Protein AF-A0A969CYP7-F1 (afdb_monomer_lite)

Structure (mmCIF, N/CA/C/O backbone):
data_AF-A0A969CYP7-F1
#
_entry.id   AF-A0A969CYP7-F1
#
loop_
_atom_site.group_PDB
_atom_site.id
_atom_site.type_symbol
_atom_site.label_atom_id
_atom_site.label_alt_id
_atom_site.label_comp_id
_atom_site.label_asym_id
_atom_site.label_entity_id
_atom_site.label_seq_id
_atom_site.pdbx_PDB_ins_code
_atom_site.Cartn_x
_atom_site.Cartn_y
_atom_site.Cartn_z
_atom_site.occupancy
_atom_site.B_iso_or_equiv
_atom_site.auth_seq_id
_atom_site.auth_comp_id
_atom_site.auth_asym_id
_atom_site.auth_atom_id
_atom_site.pdbx_PDB_model_num
ATOM 1 N N . MET A 1 1 ? -4.377 -3.533 13.364 1.00 88.12 1 MET A N 1
ATOM 2 C CA . MET A 1 1 ? -3.635 -4.394 12.419 1.00 88.12 1 MET A CA 1
ATOM 3 C C . MET A 1 1 ? -2.970 -3.523 11.369 1.00 88.12 1 MET A C 1
ATOM 5 O O . MET A 1 1 ? -3.566 -2.532 10.967 1.00 88.12 1 MET A O 1
ATOM 9 N N . ARG A 1 2 ? -1.750 -3.868 10.952 1.00 91.69 2 ARG A N 1
ATOM 10 C CA . ARG A 1 2 ? -1.057 -3.223 9.831 1.00 91.69 2 ARG A CA 1
ATOM 11 C C . ARG A 1 2 ? -1.259 -4.069 8.575 1.00 91.69 2 ARG A C 1
ATOM 13 O O . ARG A 1 2 ? -1.095 -5.284 8.641 1.00 91.69 2 ARG A O 1
ATOM 20 N N . LEU A 1 3 ? -1.636 -3.426 7.477 1.00 91.69 3 LEU A N 1
ATOM 21 C CA . LEU A 1 3 ? -1.744 -4.027 6.153 1.00 91.69 3 LEU A CA 1
ATOM 22 C C . LEU A 1 3 ? -0.632 -3.456 5.283 1.00 91.69 3 LEU A C 1
ATOM 24 O O . LEU A 1 3 ? -0.561 -2.240 5.112 1.00 91.69 3 LEU A O 1
ATOM 28 N N . ASP A 1 4 ? 0.220 -4.329 4.759 1.00 91.88 4 ASP A N 1
ATOM 29 C CA . ASP A 1 4 ? 1.307 -3.975 3.852 1.00 91.88 4 ASP A CA 1
ATOM 30 C C . ASP A 1 4 ? 0.921 -4.369 2.420 1.00 91.88 4 ASP A C 1
ATOM 32 O O . ASP A 1 4 ? 0.571 -5.515 2.142 1.00 91.88 4 ASP A O 1
ATOM 36 N N . TYR A 1 5 ? 0.980 -3.398 1.516 1.00 91.88 5 TYR A N 1
ATOM 37 C CA . TYR A 1 5 ? 0.640 -3.516 0.104 1.00 91.88 5 TYR A CA 1
ATOM 38 C C . TYR A 1 5 ? 1.875 -3.274 -0.760 1.00 91.88 5 TYR A C 1
ATOM 40 O O . TYR A 1 5 ? 2.747 -2.475 -0.417 1.00 91.88 5 TYR A O 1
ATOM 48 N N . LEU A 1 6 ? 1.913 -3.924 -1.920 1.00 91.50 6 LEU A N 1
ATOM 49 C CA . LEU A 1 6 ? 2.912 -3.688 -2.954 1.00 91.50 6 LEU A CA 1
ATOM 50 C C . LEU A 1 6 ? 2.194 -3.293 -4.245 1.00 91.50 6 LEU A C 1
ATOM 52 O O . LEU A 1 6 ? 1.455 -4.091 -4.817 1.00 91.50 6 LEU A O 1
ATOM 56 N N . PHE A 1 7 ? 2.411 -2.063 -4.698 1.00 91.81 7 PHE A N 1
ATOM 57 C CA . PHE A 1 7 ? 1.954 -1.597 -5.999 1.00 91.81 7 PHE A CA 1
ATOM 58 C C . PHE A 1 7 ? 3.028 -1.883 -7.039 1.00 91.81 7 PHE A C 1
ATOM 60 O O . PHE A 1 7 ? 4.180 -1.496 -6.862 1.00 91.81 7 PHE A O 1
ATOM 67 N N . SER A 1 8 ? 2.652 -2.538 -8.131 1.00 90.69 8 SER A N 1
ATOM 68 C CA . SER A 1 8 ? 3.518 -2.750 -9.288 1.00 90.69 8 SER A CA 1
ATOM 69 C C . SER A 1 8 ? 2.694 -2.589 -10.561 1.00 90.69 8 SER A C 1
ATOM 71 O O . SER A 1 8 ? 1.504 -2.913 -10.577 1.00 90.69 8 SER A O 1
ATOM 73 N N . ALA A 1 9 ? 3.318 -2.050 -11.603 1.00 90.69 9 ALA A N 1
ATOM 74 C CA . ALA A 1 9 ? 2.702 -1.848 -12.906 1.00 90.69 9 ALA A CA 1
ATOM 75 C C . ALA A 1 9 ? 3.196 -2.918 -13.884 1.00 90.69 9 ALA A C 1
ATOM 77 O O . ALA A 1 9 ? 4.368 -3.286 -13.865 1.00 90.69 9 ALA A O 1
ATOM 78 N N . TRP A 1 10 ? 2.286 -3.412 -14.723 1.00 89.56 10 TRP A N 1
ATOM 79 C CA . TRP A 1 10 ? 2.561 -4.428 -15.736 1.00 89.56 10 TRP A CA 1
ATOM 80 C C . TRP A 1 10 ? 2.156 -3.863 -17.091 1.00 89.56 10 TRP A C 1
ATOM 82 O O . TRP A 1 10 ? 0.973 -3.592 -17.309 1.00 89.56 10 TRP A O 1
ATOM 92 N N . ALA A 1 11 ? 3.123 -3.675 -17.985 1.00 89.44 11 ALA A N 1
ATOM 93 C CA . ALA A 1 11 ? 2.885 -3.149 -19.326 1.00 89.44 11 ALA A CA 1
ATOM 94 C C . ALA A 1 11 ? 3.745 -3.874 -20.370 1.00 89.44 11 ALA A C 1
ATOM 96 O O . ALA A 1 11 ? 4.548 -4.748 -20.038 1.00 89.44 11 ALA A O 1
ATOM 97 N N . GLN A 1 12 ? 3.550 -3.550 -21.653 1.00 88.75 12 GLN A N 1
ATOM 98 C CA . GLN A 1 12 ? 4.373 -4.123 -22.720 1.00 88.75 12 GLN A CA 1
ATOM 99 C C . GLN A 1 12 ? 5.796 -3.546 -22.748 1.00 88.75 12 GLN A C 1
ATOM 101 O O . GLN A 1 12 ? 6.718 -4.265 -23.130 1.00 88.75 12 GLN A O 1
ATOM 106 N N . THR A 1 13 ? 5.980 -2.279 -22.359 1.00 92.19 13 THR A N 1
ATOM 107 C CA . THR A 1 13 ? 7.283 -1.597 -22.365 1.00 92.19 13 THR A CA 1
ATOM 108 C C . THR A 1 13 ? 7.680 -1.141 -20.956 1.00 92.19 13 THR A C 1
ATOM 110 O O . THR A 1 13 ? 6.805 -0.787 -20.160 1.00 92.19 13 THR A O 1
ATOM 113 N N . PRO A 1 14 ? 8.981 -1.142 -20.612 1.00 88.81 14 PRO A N 1
ATOM 114 C CA . PRO A 1 14 ? 9.444 -0.670 -19.308 1.00 88.81 14 PRO A CA 1
ATOM 115 C C . PRO A 1 14 ? 9.185 0.830 -19.090 1.00 88.81 14 PRO A C 1
ATOM 117 O O . PRO A 1 14 ? 9.006 1.261 -17.951 1.00 88.81 14 PRO A O 1
ATOM 120 N N . GLU A 1 15 ? 9.125 1.629 -20.156 1.00 92.56 15 GLU A N 1
ATOM 121 C CA . GLU A 1 15 ? 8.776 3.050 -20.096 1.00 92.56 15 GLU A CA 1
ATOM 122 C C . GLU A 1 15 ? 7.333 3.247 -19.612 1.00 92.56 15 GLU A C 1
ATOM 124 O O . GLU A 1 15 ? 7.081 4.057 -18.714 1.00 92.56 15 GLU A O 1
ATOM 129 N N . ASP A 1 16 ? 6.393 2.458 -20.141 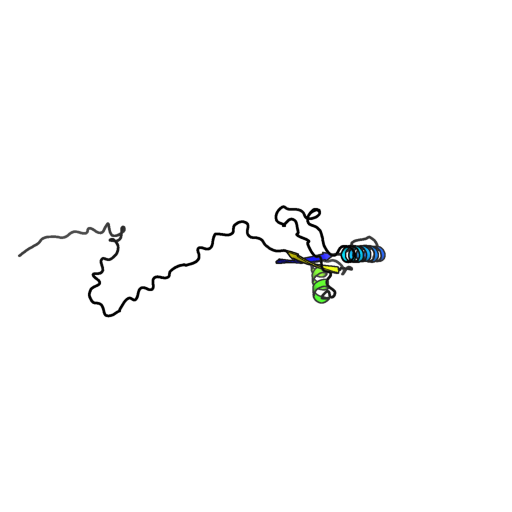1.00 94.00 16 ASP A N 1
ATOM 130 C CA . ASP A 1 16 ? 4.992 2.497 -19.717 1.00 94.00 16 ASP A CA 1
ATOM 131 C C . ASP A 1 16 ? 4.834 2.061 -18.254 1.00 94.00 16 ASP A C 1
ATOM 133 O O . ASP A 1 16 ? 4.054 2.654 -17.507 1.00 94.00 16 ASP A O 1
ATOM 137 N N . GLU A 1 17 ? 5.603 1.063 -17.803 1.00 92.81 17 GLU A N 1
ATOM 138 C CA . GLU A 1 17 ? 5.595 0.626 -16.400 1.00 92.81 17 GLU A CA 1
ATOM 139 C C . GLU A 1 17 ? 6.013 1.752 -15.451 1.00 92.81 17 GLU A C 1
ATOM 141 O O . GLU A 1 17 ? 5.378 1.957 -14.412 1.00 92.81 17 GLU A O 1
ATOM 146 N N . GLN A 1 18 ? 7.047 2.515 -15.815 1.00 90.81 18 GLN A N 1
ATOM 147 C CA . GLN A 1 18 ? 7.501 3.658 -15.023 1.00 90.81 18 GLN A CA 1
ATOM 148 C C . GLN A 1 18 ? 6.474 4.791 -15.014 1.00 90.81 18 GLN A C 1
ATOM 150 O O . GLN A 1 18 ? 6.213 5.366 -13.955 1.00 90.81 18 GLN A O 1
ATOM 155 N N . LEU A 1 19 ? 5.857 5.090 -16.161 1.00 94.25 19 LEU A N 1
ATOM 156 C CA . LEU A 1 19 ? 4.811 6.109 -16.258 1.00 94.25 19 LEU A CA 1
ATOM 157 C C . LEU A 1 19 ? 3.593 5.748 -15.400 1.00 94.25 19 LEU A C 1
ATOM 159 O O . LEU A 1 19 ? 3.129 6.572 -14.610 1.00 94.25 19 LEU A O 1
ATOM 163 N N . LEU A 1 20 ? 3.108 4.508 -15.499 1.00 94.50 20 LEU A N 1
ATOM 164 C CA . LEU A 1 20 ? 1.985 4.017 -14.698 1.00 94.50 20 LEU A CA 1
ATOM 165 C C . LEU A 1 20 ? 2.307 4.039 -13.204 1.00 94.50 20 LEU A C 1
ATOM 167 O O . LEU A 1 20 ? 1.489 4.497 -12.405 1.00 94.50 20 LEU A O 1
ATOM 171 N N . LEU A 1 21 ? 3.506 3.600 -12.813 1.00 93.06 21 LEU A N 1
ATOM 172 C CA . LEU A 1 21 ? 3.925 3.644 -11.415 1.00 93.06 21 LEU A CA 1
ATOM 173 C C . LEU A 1 21 ? 4.021 5.087 -10.899 1.00 93.06 21 LEU A C 1
ATOM 175 O O . LEU A 1 21 ? 3.572 5.371 -9.789 1.00 93.06 21 LEU A O 1
ATOM 179 N N . GLY A 1 22 ? 4.532 6.014 -11.713 1.00 93.12 22 GLY A N 1
ATOM 180 C CA . GLY A 1 22 ? 4.568 7.441 -11.394 1.00 93.12 22 GLY A CA 1
ATOM 181 C C . GLY A 1 22 ? 3.172 8.030 -11.170 1.00 93.12 22 GLY A C 1
ATOM 182 O O . GLY A 1 22 ? 2.962 8.773 -10.209 1.00 93.12 22 GLY A O 1
ATOM 183 N N . LEU A 1 23 ? 2.194 7.648 -11.998 1.00 94.94 23 LEU A N 1
ATOM 184 C CA . LEU A 1 23 ? 0.792 8.042 -11.821 1.00 94.94 23 LEU A CA 1
ATOM 185 C C . LEU A 1 23 ? 0.186 7.473 -10.535 1.00 94.94 23 LEU A C 1
ATOM 187 O O . LEU A 1 23 ? -0.543 8.188 -9.844 1.00 94.94 23 LEU A O 1
ATOM 191 N N . ILE A 1 24 ? 0.505 6.227 -10.174 1.00 93.19 24 ILE A N 1
ATOM 192 C CA . ILE A 1 24 ? 0.069 5.627 -8.904 1.00 93.19 24 ILE A CA 1
ATOM 193 C C . ILE A 1 24 ? 0.631 6.422 -7.723 1.00 93.19 24 ILE A C 1
ATOM 195 O O . ILE A 1 24 ? -0.132 6.829 -6.848 1.00 93.19 24 ILE A O 1
ATOM 199 N N . ILE A 1 25 ? 1.941 6.696 -7.714 1.00 92.81 25 ILE A N 1
ATOM 200 C CA . ILE A 1 25 ? 2.595 7.473 -6.649 1.00 92.81 25 ILE A CA 1
ATOM 201 C C . ILE A 1 25 ? 1.926 8.840 -6.512 1.00 92.81 25 ILE A C 1
ATOM 203 O O . ILE A 1 25 ? 1.518 9.218 -5.415 1.00 92.81 25 ILE A O 1
ATOM 207 N N . ARG A 1 26 ? 1.756 9.552 -7.631 1.00 94.38 26 ARG A N 1
ATOM 208 C CA . ARG A 1 26 ? 1.095 10.858 -7.660 1.00 94.38 26 ARG A CA 1
ATOM 209 C C . ARG A 1 26 ? -0.321 10.790 -7.088 1.00 94.38 26 ARG A C 1
ATOM 211 O O . ARG A 1 26 ? -0.668 11.601 -6.240 1.00 94.38 26 ARG A O 1
ATOM 218 N N . THR A 1 27 ? -1.108 9.801 -7.505 1.00 93.44 27 THR A N 1
ATOM 219 C CA . THR A 1 27 ? -2.496 9.631 -7.054 1.00 93.44 27 THR A CA 1
ATOM 220 C C . THR A 1 27 ? -2.574 9.408 -5.546 1.00 93.44 27 THR A C 1
ATOM 222 O O . THR A 1 27 ? -3.427 10.001 -4.886 1.00 93.44 27 THR A O 1
ATOM 225 N N . VAL A 1 28 ? -1.673 8.588 -4.993 1.00 92.75 28 VAL A N 1
ATOM 226 C CA . VAL A 1 28 ? -1.607 8.325 -3.548 1.00 92.75 28 VAL A CA 1
ATOM 227 C C . VAL A 1 28 ? -1.136 9.561 -2.781 1.00 92.75 28 VAL A C 1
ATOM 229 O O . VAL A 1 28 ? -1.675 9.859 -1.721 1.00 92.75 28 VAL A O 1
ATOM 232 N N . MET A 1 29 ? -0.170 10.312 -3.312 1.00 91.44 29 MET A N 1
ATOM 233 C CA . MET A 1 29 ? 0.290 11.558 -2.691 1.00 91.44 29 MET A CA 1
ATOM 234 C C . MET A 1 29 ? -0.789 12.649 -2.688 1.00 91.44 29 MET A C 1
ATOM 236 O O . MET A 1 29 ? -0.900 13.389 -1.715 1.00 91.44 29 MET A O 1
ATOM 240 N N . GLU A 1 30 ? -1.585 12.747 -3.755 1.00 94.44 30 GLU A N 1
ATOM 241 C CA . GLU A 1 30 ? -2.711 13.685 -3.856 1.00 94.44 30 GLU A CA 1
ATOM 242 C C . GLU A 1 30 ? -3.907 13.253 -2.989 1.00 94.44 30 GLU A C 1
ATOM 244 O O . GLU A 1 30 ? -4.665 14.101 -2.523 1.00 94.44 30 GLU A O 1
ATOM 249 N N . ASN A 1 31 ? -4.070 11.949 -2.737 1.00 92.81 31 ASN A N 1
ATOM 250 C CA . ASN A 1 31 ? -5.173 11.380 -1.959 1.00 92.81 31 ASN A CA 1
ATOM 251 C C . ASN A 1 31 ? -4.633 10.448 -0.853 1.00 92.81 31 ASN A C 1
ATOM 253 O O . ASN A 1 31 ? -4.782 9.226 -0.948 1.00 92.81 31 ASN A O 1
ATOM 257 N N . PRO A 1 32 ? -4.006 10.997 0.206 1.00 91.12 32 PRO A N 1
ATOM 258 C CA . PRO A 1 32 ? -3.355 10.199 1.249 1.00 91.12 32 PRO A CA 1
ATOM 259 C C . PRO A 1 32 ? -4.341 9.492 2.188 1.00 91.12 32 PRO A C 1
ATOM 261 O O . PRO A 1 32 ? -3.946 8.607 2.950 1.00 91.12 32 PRO A O 1
ATOM 264 N N . SER A 1 33 ? -5.619 9.875 2.156 1.00 92.69 33 SER A N 1
ATOM 265 C CA . SER A 1 33 ? -6.682 9.249 2.932 1.00 92.69 33 SER A CA 1
ATOM 266 C C . SER A 1 33 ? -7.853 8.847 2.040 1.00 92.69 33 SER A C 1
ATOM 268 O O . SER A 1 33 ? -8.233 9.548 1.100 1.00 92.69 33 SER A O 1
ATOM 270 N N . ILE A 1 34 ? -8.424 7.683 2.336 1.00 91.12 34 ILE A N 1
ATOM 271 C CA . ILE A 1 34 ? -9.616 7.164 1.678 1.00 91.12 34 ILE A CA 1
ATOM 272 C C . ILE A 1 34 ? -10.796 7.399 2.626 1.00 91.12 34 ILE A C 1
ATOM 274 O O . ILE A 1 34 ? -10.814 6.818 3.719 1.00 91.12 34 ILE A O 1
ATOM 278 N N . PRO A 1 35 ? -11.763 8.247 2.240 1.00 91.00 35 PRO A N 1
ATOM 279 C CA . PRO A 1 35 ? -12.919 8.541 3.073 1.00 91.00 35 PRO A CA 1
ATOM 280 C C . PRO A 1 35 ? -13.881 7.349 3.142 1.00 91.00 35 PRO A C 1
ATOM 282 O O . PRO A 1 35 ? -13.876 6.456 2.285 1.00 91.00 35 PRO A O 1
ATOM 285 N N . ARG A 1 36 ? -14.704 7.332 4.193 1.00 86.75 36 ARG A N 1
ATOM 286 C CA . ARG A 1 36 ? -15.608 6.228 4.527 1.00 86.75 36 ARG A CA 1
ATOM 287 C C . ARG A 1 36 ? -16.544 5.824 3.389 1.00 86.75 36 ARG A C 1
ATOM 289 O O . ARG A 1 36 ? -16.757 4.629 3.188 1.00 86.75 36 ARG A O 1
ATOM 296 N N . ASP A 1 37 ? -17.082 6.785 2.649 1.00 88.44 37 ASP A N 1
ATOM 297 C CA . ASP A 1 37 ? -17.990 6.597 1.508 1.00 88.44 37 ASP A CA 1
ATOM 298 C C . ASP A 1 37 ? -17.383 5.728 0.395 1.00 88.44 37 ASP A C 1
ATOM 300 O O . ASP A 1 37 ? -18.103 5.015 -0.304 1.00 88.44 37 ASP A O 1
ATOM 304 N N . ARG A 1 38 ? -16.051 5.733 0.263 1.00 88.88 38 ARG A N 1
ATOM 305 C CA . ARG A 1 38 ? -15.315 4.904 -0.703 1.00 88.88 38 ARG A CA 1
ATOM 306 C C . ARG A 1 38 ? -14.889 3.547 -0.144 1.00 88.88 38 ARG A C 1
ATOM 308 O O . ARG A 1 38 ? -14.480 2.673 -0.912 1.00 88.88 38 ARG A O 1
ATOM 315 N N . LEU A 1 39 ? -14.969 3.349 1.171 1.00 87.00 39 LEU A N 1
ATOM 316 C CA . LEU A 1 39 ? -14.638 2.082 1.817 1.00 87.00 39 LEU A CA 1
ATOM 317 C C . LEU A 1 39 ? -15.816 1.106 1.729 1.00 87.00 39 LEU A C 1
ATOM 319 O O . LEU A 1 39 ? -16.979 1.457 1.924 1.00 87.00 39 LEU A O 1
ATOM 323 N N . LYS A 1 40 ? -15.513 -0.164 1.460 1.00 83.62 40 LYS A N 1
ATOM 324 C CA . LYS A 1 40 ? -16.513 -1.238 1.454 1.00 83.62 40 LYS A CA 1
ATOM 325 C C . LYS A 1 40 ? -16.615 -1.872 2.840 1.00 83.62 40 LYS A C 1
ATOM 327 O O . LYS A 1 40 ? -15.599 -2.100 3.489 1.00 83.62 40 LYS A O 1
ATOM 332 N N . GLY A 1 41 ? -17.836 -2.208 3.253 1.00 80.50 41 GLY A N 1
ATOM 333 C CA . GLY A 1 41 ? -18.135 -2.834 4.548 1.00 80.50 41 GLY A CA 1
ATOM 334 C C . GLY A 1 41 ? -18.972 -1.934 5.455 1.00 80.50 41 GLY A C 1
ATOM 335 O O . GLY A 1 41 ? -19.267 -0.805 5.082 1.00 80.50 41 GLY A O 1
ATOM 336 N N . ALA A 1 42 ? -19.371 -2.445 6.622 1.00 74.75 42 ALA A N 1
ATOM 337 C CA . ALA A 1 42 ? -20.146 -1.721 7.644 1.00 74.75 42 ALA A CA 1
ATOM 338 C C . ALA A 1 42 ? -19.369 -1.535 8.964 1.00 74.75 42 ALA A C 1
ATOM 340 O O . ALA A 1 42 ? -19.905 -1.021 9.935 1.00 74.75 42 ALA A O 1
ATOM 341 N N . SER A 1 43 ? -18.106 -1.964 9.000 1.00 75.12 43 SER A N 1
ATOM 342 C CA . SER A 1 43 ? -17.288 -2.044 10.219 1.00 75.12 43 SER A CA 1
ATOM 343 C C . SER A 1 43 ? -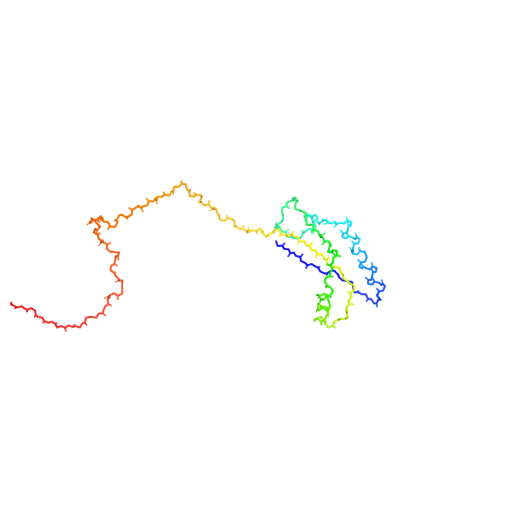16.555 -0.748 10.578 1.00 75.12 43 SER A C 1
ATOM 345 O O . SER A 1 43 ? -15.777 -0.740 11.525 1.00 75.12 43 SER A O 1
ATOM 347 N N . PHE A 1 44 ? -16.745 0.320 9.805 1.00 81.19 44 PHE A N 1
ATOM 348 C CA . PHE A 1 44 ? -16.060 1.597 9.986 1.00 81.19 44 PHE A CA 1
ATOM 349 C C . PHE A 1 44 ? -17.060 2.653 10.450 1.00 81.19 44 PHE A C 1
ATOM 351 O O . PHE A 1 44 ? -18.135 2.763 9.856 1.00 81.19 44 PHE A O 1
ATOM 358 N N . GLU A 1 45 ? -16.680 3.417 11.474 1.00 81.50 45 GLU A N 1
ATOM 359 C CA . GLU A 1 45 ? -17.431 4.575 11.972 1.00 81.50 45 GLU A CA 1
ATOM 360 C C . GLU A 1 45 ? -17.581 5.660 10.889 1.00 81.50 45 GLU A C 1
ATOM 362 O O . GLU A 1 45 ? -16.827 5.684 9.911 1.00 81.50 45 GLU A O 1
ATOM 367 N N . ASP A 1 46 ? -18.550 6.561 11.063 1.00 79.12 46 ASP A N 1
ATOM 368 C CA . ASP A 1 46 ? -18.894 7.579 10.058 1.00 79.12 46 ASP A CA 1
ATOM 369 C C . ASP A 1 46 ? -17.745 8.569 9.793 1.00 79.12 46 ASP A C 1
ATOM 371 O O . ASP A 1 46 ? -17.516 8.956 8.647 1.00 79.12 46 ASP A O 1
ATOM 375 N N . ASP A 1 47 ? -16.951 8.884 10.821 1.00 84.62 47 ASP A N 1
ATOM 376 C CA . ASP A 1 47 ? -15.789 9.781 10.730 1.00 84.62 47 ASP A CA 1
ATOM 377 C C . ASP A 1 47 ? -14.483 9.050 10.355 1.00 84.62 47 ASP A C 1
ATOM 379 O O . ASP A 1 47 ? -13.391 9.627 10.384 1.00 84.62 47 ASP A O 1
ATOM 383 N N . PHE A 1 48 ? -14.553 7.760 10.013 1.00 87.50 48 PHE A N 1
ATOM 384 C CA . PHE A 1 48 ? -13.362 6.971 9.723 1.00 87.50 48 PHE A CA 1
ATOM 385 C C . PHE A 1 48 ? -12.754 7.328 8.359 1.00 87.50 48 PHE A C 1
ATOM 387 O O . PHE A 1 48 ? -13.385 7.198 7.309 1.00 87.50 48 PHE A O 1
ATOM 394 N N . ALA A 1 49 ? -11.468 7.680 8.361 1.00 89.06 49 ALA A N 1
ATOM 395 C CA . ALA A 1 49 ? -10.665 7.840 7.155 1.00 89.06 49 ALA A CA 1
ATOM 396 C C . ALA A 1 49 ? -9.477 6.871 7.182 1.00 89.06 49 ALA A C 1
ATOM 398 O O . ALA A 1 49 ? -8.692 6.845 8.133 1.00 89.06 49 ALA A O 1
ATOM 399 N N . LEU A 1 50 ? -9.327 6.076 6.120 1.00 90.50 50 LEU A N 1
ATOM 400 C CA . LEU A 1 50 ? -8.219 5.135 5.999 1.00 90.50 50 LEU A CA 1
ATOM 401 C C . LEU A 1 50 ? -7.003 5.838 5.402 1.00 90.50 50 LEU A C 1
ATOM 403 O O . LEU A 1 50 ? -7.003 6.187 4.225 1.00 90.50 50 LEU A O 1
ATOM 407 N N . ASN A 1 51 ? -5.946 5.997 6.190 1.00 92.31 51 ASN A N 1
ATOM 408 C CA . ASN A 1 51 ? -4.699 6.579 5.705 1.00 92.31 51 ASN A CA 1
ATOM 409 C C . ASN A 1 51 ? -3.858 5.537 4.959 1.00 92.31 51 ASN A C 1
ATOM 411 O O . ASN A 1 51 ? -3.617 4.440 5.473 1.00 92.31 51 ASN A O 1
ATOM 415 N N . LEU A 1 52 ? -3.371 5.911 3.777 1.00 92.81 52 LEU A N 1
ATOM 416 C CA . LEU A 1 52 ? -2.450 5.123 2.970 1.00 92.81 52 LEU A CA 1
ATOM 417 C C . LEU A 1 52 ? -1.083 5.810 2.962 1.00 92.81 52 LEU A C 1
ATOM 419 O O . LEU A 1 52 ? -0.933 6.917 2.452 1.00 92.81 52 LEU A O 1
ATOM 423 N N . GLN A 1 53 ? -0.076 5.153 3.533 1.00 91.62 53 GLN A N 1
ATOM 424 C CA . GLN A 1 53 ? 1.273 5.703 3.635 1.00 91.62 53 GLN A CA 1
ATOM 425 C C . GLN A 1 53 ? 2.220 4.977 2.688 1.00 91.62 53 GLN A C 1
ATOM 427 O O . GLN A 1 53 ? 2.353 3.757 2.753 1.00 91.62 53 GLN A O 1
ATOM 432 N N . LEU A 1 54 ? 2.899 5.727 1.819 1.00 91.75 54 LEU A N 1
ATOM 433 C CA . LEU A 1 54 ? 3.958 5.186 0.970 1.00 91.75 54 LEU A CA 1
ATOM 434 C C . LEU A 1 54 ? 5.229 4.965 1.798 1.00 91.75 54 LEU A C 1
ATOM 436 O O . LEU A 1 54 ? 5.667 5.844 2.542 1.00 91.75 54 LEU A O 1
ATOM 440 N N . SER A 1 55 ? 5.840 3.794 1.652 1.00 85.56 55 SER A N 1
ATOM 441 C CA . SER A 1 55 ? 7.129 3.495 2.269 1.00 85.56 55 SER A CA 1
ATOM 442 C C . SER A 1 55 ? 8.257 4.143 1.470 1.00 85.56 55 SER A C 1
ATOM 444 O O . SER A 1 55 ? 8.413 3.890 0.279 1.00 85.56 55 SER A O 1
ATOM 446 N N . ALA A 1 56 ? 9.094 4.934 2.145 1.00 74.56 56 ALA A N 1
ATOM 447 C CA . ALA A 1 56 ? 10.243 5.597 1.523 1.00 74.56 56 ALA A CA 1
ATOM 448 C C . ALA A 1 56 ? 11.402 4.641 1.191 1.00 74.56 56 ALA A C 1
ATOM 450 O O . ALA A 1 56 ? 12.259 4.967 0.372 1.00 74.56 56 ALA A O 1
ATOM 451 N N . ARG A 1 57 ? 11.467 3.476 1.846 1.00 74.62 57 ARG A N 1
ATOM 452 C CA . ARG A 1 57 ? 12.490 2.460 1.591 1.00 74.62 57 ARG A CA 1
ATOM 453 C C . ARG A 1 57 ? 11.852 1.098 1.437 1.00 74.62 57 ARG A C 1
ATOM 455 O O . ARG A 1 57 ? 11.092 0.664 2.298 1.00 74.62 57 ARG A O 1
ATOM 462 N N . LEU A 1 58 ? 12.226 0.441 0.352 1.00 75.31 58 LEU A N 1
ATOM 463 C CA . LEU A 1 58 ? 11.953 -0.957 0.105 1.00 75.31 58 LEU A CA 1
ATOM 464 C C . LEU A 1 58 ? 13.260 -1.721 0.314 1.00 75.31 58 LEU A C 1
ATOM 466 O O . LEU A 1 58 ? 14.297 -1.307 -0.203 1.00 75.31 58 LEU A O 1
ATOM 470 N N . ASP A 1 59 ? 13.228 -2.800 1.091 1.00 83.31 59 ASP A N 1
ATOM 471 C CA . ASP A 1 59 ? 14.400 -3.662 1.230 1.00 83.31 59 ASP A CA 1
ATOM 472 C C . ASP A 1 59 ? 14.614 -4.446 -0.070 1.00 83.31 59 ASP A C 1
ATOM 474 O O . ASP A 1 59 ? 13.799 -5.296 -0.440 1.00 83.31 59 ASP A O 1
ATOM 478 N N . GLU A 1 60 ? 15.713 -4.152 -0.763 1.00 79.69 60 GLU A N 1
ATOM 479 C CA . GLU A 1 60 ? 16.078 -4.764 -2.042 1.00 79.69 60 GLU A CA 1
ATOM 480 C C . GLU A 1 60 ? 16.153 -6.292 -1.933 1.00 79.69 60 GLU A C 1
ATOM 482 O O . GLU A 1 60 ? 15.651 -7.007 -2.802 1.00 79.69 60 GLU A O 1
ATOM 487 N N . GLY A 1 61 ? 16.691 -6.809 -0.822 1.00 84.25 61 GLY A N 1
ATOM 488 C CA . GLY A 1 61 ? 16.785 -8.248 -0.585 1.00 84.25 61 GLY A CA 1
ATOM 489 C C . GLY A 1 61 ? 15.419 -8.917 -0.429 1.00 84.25 61 GLY A C 1
ATOM 490 O O . GLY A 1 61 ? 15.230 -10.061 -0.848 1.00 84.25 61 GLY A O 1
ATOM 491 N N . THR A 1 62 ? 14.451 -8.224 0.164 1.00 83.88 62 THR A N 1
ATOM 492 C CA . THR A 1 62 ? 13.069 -8.703 0.274 1.00 83.88 62 THR A CA 1
ATOM 493 C C . THR A 1 62 ? 12.355 -8.638 -1.075 1.00 83.88 62 THR A C 1
ATOM 495 O O . THR A 1 62 ? 11.697 -9.607 -1.458 1.00 83.88 62 THR A O 1
ATOM 498 N N . LEU A 1 63 ? 12.537 -7.557 -1.839 1.00 84.56 63 LEU A N 1
ATOM 499 C CA . LEU A 1 63 ? 11.930 -7.410 -3.163 1.00 84.56 63 LEU A CA 1
ATOM 500 C C . LEU A 1 63 ? 12.459 -8.458 -4.157 1.00 84.56 63 LEU A C 1
ATOM 502 O O . LEU A 1 63 ? 11.676 -9.080 -4.873 1.00 84.56 63 LEU A O 1
ATOM 506 N N . ALA A 1 64 ? 13.771 -8.701 -4.173 1.00 86.44 64 ALA A N 1
ATOM 507 C CA . ALA A 1 64 ? 14.383 -9.703 -5.043 1.00 86.44 64 ALA A CA 1
ATOM 508 C C . ALA A 1 64 ? 13.861 -11.117 -4.741 1.00 86.44 64 ALA A C 1
ATOM 510 O O . ALA A 1 64 ? 13.555 -11.878 -5.658 1.00 86.44 64 ALA A O 1
ATOM 511 N N . ARG A 1 65 ? 13.692 -11.461 -3.456 1.00 89.62 65 ARG A N 1
ATOM 512 C CA . ARG A 1 65 ? 13.096 -12.743 -3.043 1.00 89.62 65 ARG A CA 1
ATOM 513 C C . ARG A 1 65 ? 11.620 -12.847 -3.418 1.00 89.62 65 ARG A C 1
ATOM 515 O O . ARG A 1 65 ? 11.186 -13.922 -3.818 1.00 89.62 65 ARG A O 1
ATOM 522 N N . PHE A 1 66 ? 10.867 -11.752 -3.308 1.00 90.06 66 PHE A N 1
ATOM 523 C CA . PHE A 1 66 ? 9.463 -11.699 -3.715 1.00 90.06 66 PHE A CA 1
ATOM 524 C C . PHE A 1 66 ? 9.299 -11.956 -5.218 1.00 90.06 66 PHE A C 1
ATOM 526 O O . PHE A 1 66 ? 8.518 -12.814 -5.613 1.00 90.06 66 PHE A O 1
ATOM 533 N N . TRP A 1 67 ? 10.069 -11.281 -6.071 1.00 89.81 67 TRP A N 1
ATOM 534 C CA . TRP A 1 67 ? 10.000 -11.532 -7.515 1.00 89.81 67 TRP A CA 1
ATOM 535 C C . TRP A 1 67 ? 10.559 -12.904 -7.899 1.00 89.81 67 TRP A C 1
ATOM 537 O O . TRP A 1 67 ? 9.992 -13.585 -8.754 1.00 89.81 67 TRP A O 1
ATOM 547 N N . GLY A 1 68 ? 11.610 -13.351 -7.206 1.00 91.12 68 GLY A N 1
ATOM 548 C CA . GLY A 1 68 ? 12.162 -14.692 -7.364 1.00 91.12 68 GLY A CA 1
ATOM 549 C C . GLY A 1 68 ? 11.151 -15.799 -7.053 1.00 91.12 68 GLY A C 1
ATOM 550 O O . GLY A 1 68 ? 11.098 -16.786 -7.782 1.00 91.12 68 GLY A O 1
ATOM 551 N N . SER A 1 69 ? 10.298 -15.632 -6.035 1.00 93.69 69 SER A N 1
ATOM 552 C CA . SER A 1 69 ? 9.253 -16.618 -5.713 1.00 93.69 69 SER A CA 1
ATOM 553 C C . SER A 1 69 ? 8.127 -16.665 -6.750 1.00 93.69 69 SER A C 1
ATOM 555 O O . SER A 1 69 ? 7.496 -17.706 -6.921 1.00 93.69 69 SER A O 1
ATOM 557 N N . LEU A 1 70 ? 7.912 -15.568 -7.480 1.00 89.81 70 LEU A N 1
ATOM 558 C CA . LEU A 1 70 ? 6.978 -15.489 -8.605 1.00 89.81 70 LEU A CA 1
ATOM 559 C C . LEU A 1 70 ? 7.590 -15.973 -9.927 1.00 89.81 70 LEU A C 1
ATOM 561 O O . LEU A 1 70 ? 6.888 -16.019 -10.937 1.00 89.81 70 LEU A O 1
ATOM 565 N N . ASN A 1 71 ? 8.880 -16.330 -9.932 1.00 91.50 71 ASN A N 1
ATOM 566 C CA . ASN A 1 71 ? 9.650 -16.650 -11.133 1.00 91.50 71 ASN A CA 1
ATOM 567 C C . ASN A 1 71 ? 9.535 -15.548 -12.207 1.00 91.50 71 ASN A C 1
ATOM 569 O O . ASN A 1 71 ? 9.352 -15.822 -13.393 1.00 91.50 71 ASN A O 1
ATOM 573 N N . GLN A 1 72 ? 9.579 -14.286 -11.771 1.00 87.25 72 GLN A N 1
ATOM 574 C CA . GLN A 1 72 ? 9.491 -13.105 -12.628 1.00 87.25 72 GLN A CA 1
ATOM 575 C C . GLN A 1 72 ? 10.756 -12.252 -12.491 1.00 87.25 72 GLN A C 1
ATOM 577 O O . GLN A 1 72 ? 11.381 -12.246 -11.425 1.00 87.25 72 GLN A O 1
ATOM 582 N N . PRO A 1 73 ? 11.139 -11.500 -13.538 1.00 87.44 73 PRO A N 1
ATOM 583 C CA . PRO A 1 73 ? 12.164 -10.477 -13.396 1.00 87.44 73 PRO A CA 1
ATOM 584 C C . PRO A 1 73 ? 11.714 -9.407 -12.396 1.00 87.44 73 PRO A C 1
ATOM 586 O O . PRO A 1 73 ? 10.519 -9.160 -12.219 1.00 87.44 73 PRO A O 1
ATOM 589 N N . VAL A 1 74 ? 12.683 -8.754 -11.754 1.00 87.06 74 VAL A N 1
ATOM 590 C CA . VAL A 1 74 ? 12.404 -7.640 -10.845 1.00 87.06 74 VAL A CA 1
ATOM 591 C C . VAL A 1 74 ? 11.770 -6.502 -11.637 1.00 87.06 74 VAL A C 1
ATOM 593 O O . VAL A 1 74 ? 12.350 -6.021 -12.609 1.00 87.06 74 VAL A O 1
ATOM 596 N N . ARG A 1 75 ? 10.586 -6.069 -11.199 1.00 87.31 75 ARG A N 1
ATOM 597 C CA . ARG A 1 75 ? 9.850 -4.950 -11.792 1.00 87.31 75 ARG A CA 1
ATOM 598 C C . ARG A 1 75 ? 9.783 -3.754 -10.846 1.00 87.31 75 ARG A C 1
ATOM 600 O O . ARG A 1 75 ? 9.875 -3.939 -9.625 1.00 87.31 75 ARG A O 1
ATOM 607 N N . PRO A 1 76 ? 9.581 -2.537 -11.385 1.00 88.31 76 PRO A N 1
ATOM 608 C CA . PRO A 1 76 ? 9.300 -1.358 -10.581 1.00 88.31 76 PRO A CA 1
ATOM 609 C C . PRO A 1 76 ? 8.111 -1.598 -9.644 1.00 88.31 76 PRO A C 1
ATOM 611 O O . PRO A 1 76 ? 7.037 -2.051 -10.060 1.00 88.31 76 PRO A O 1
ATOM 614 N N . ALA A 1 77 ? 8.312 -1.304 -8.363 1.00 90.00 77 ALA A N 1
ATOM 615 C CA . ALA A 1 77 ? 7.285 -1.461 -7.349 1.00 90.00 77 ALA A CA 1
ATOM 616 C C . ALA A 1 77 ? 7.444 -0.437 -6.223 1.00 90.00 77 ALA A C 1
ATOM 618 O O . ALA A 1 77 ? 8.554 -0.019 -5.895 1.00 90.00 77 ALA A O 1
ATOM 619 N N . VAL A 1 78 ? 6.322 -0.069 -5.609 1.00 90.62 78 VAL A N 1
ATOM 620 C CA . VAL A 1 78 ? 6.260 0.814 -4.442 1.00 90.62 78 VAL A CA 1
ATOM 621 C C . VAL A 1 78 ? 5.474 0.118 -3.348 1.00 90.62 78 VAL A C 1
ATOM 623 O O . VAL A 1 78 ? 4.372 -0.377 -3.577 1.00 90.62 78 VAL A O 1
ATOM 626 N N . GLN A 1 79 ? 6.032 0.091 -2.144 1.00 91.75 79 GLN A N 1
ATOM 627 C CA . GLN A 1 79 ? 5.314 -0.405 -0.980 1.00 91.75 79 GLN A CA 1
ATOM 628 C C . GLN A 1 79 ? 4.484 0.711 -0.360 1.00 91.75 79 GLN A C 1
ATOM 630 O O . GLN A 1 79 ? 4.931 1.851 -0.230 1.00 91.75 79 GLN A O 1
ATOM 635 N N . ALA A 1 80 ? 3.286 0.351 0.070 1.00 92.38 80 ALA A N 1
ATOM 636 C CA . ALA A 1 80 ? 2.430 1.197 0.871 1.00 92.38 80 ALA A CA 1
ATOM 637 C C . ALA A 1 80 ? 1.896 0.402 2.053 1.00 92.38 80 ALA A C 1
ATOM 639 O O . ALA A 1 80 ? 1.823 -0.822 2.005 1.00 92.38 80 ALA A O 1
ATOM 640 N N . TRP A 1 81 ? 1.500 1.081 3.115 1.00 93.38 81 TRP A N 1
ATOM 641 C CA . TRP A 1 81 ? 0.877 0.424 4.246 1.00 93.38 81 TRP A CA 1
ATOM 642 C C . TRP A 1 81 ? -0.249 1.268 4.825 1.00 93.38 81 TRP A C 1
ATOM 644 O O . TRP A 1 81 ? -0.291 2.489 4.677 1.00 93.38 81 TRP A O 1
ATOM 654 N N . SER A 1 82 ? -1.184 0.588 5.477 1.00 92.56 82 SER A N 1
ATOM 655 C CA . SER A 1 82 ? -2.281 1.214 6.210 1.00 92.56 82 SER A CA 1
ATOM 656 C C . SER A 1 82 ? -2.472 0.520 7.553 1.00 92.56 82 SER A C 1
ATOM 658 O O . SER A 1 82 ? -2.126 -0.653 7.724 1.00 92.56 82 SER A O 1
ATOM 660 N N . ALA A 1 83 ? -3.002 1.250 8.529 1.00 91.06 83 ALA A N 1
ATOM 661 C CA . ALA A 1 83 ? -3.359 0.699 9.827 1.00 91.06 83 ALA A CA 1
ATOM 662 C C . ALA A 1 83 ? -4.880 0.692 9.974 1.00 91.06 83 ALA A C 1
ATOM 664 O O . ALA A 1 83 ? -5.526 1.723 9.809 1.00 91.06 83 ALA A O 1
ATOM 665 N N . ILE A 1 84 ? -5.436 -0.473 10.304 1.00 88.94 84 ILE A N 1
ATOM 666 C CA . ILE A 1 84 ? -6.875 -0.672 10.490 1.00 88.94 84 ILE A CA 1
ATOM 667 C C . ILE A 1 84 ? -7.146 -1.169 11.914 1.00 88.94 84 ILE A C 1
ATOM 669 O O . ILE A 1 84 ? -6.476 -2.112 12.363 1.00 88.94 84 ILE A O 1
ATOM 673 N N . PRO A 1 85 ? -8.102 -0.577 12.651 1.00 83.56 85 PRO A N 1
ATOM 674 C CA . PRO A 1 85 ? -8.538 -1.119 13.932 1.00 83.56 85 PRO A CA 1
ATOM 675 C C . PRO A 1 85 ? -9.298 -2.435 13.720 1.00 83.56 85 PRO A C 1
ATOM 677 O O . PRO A 1 85 ? -10.159 -2.533 12.852 1.00 83.56 85 PRO A O 1
ATOM 680 N N . ILE A 1 86 ? -8.985 -3.458 14.519 1.00 82.12 86 ILE A N 1
ATOM 681 C CA . ILE A 1 86 ? -9.823 -4.660 14.596 1.00 82.12 86 ILE A CA 1
ATOM 682 C C . ILE A 1 86 ? -10.809 -4.413 15.730 1.00 82.12 86 ILE A C 1
ATOM 684 O O . ILE A 1 86 ? -10.403 -4.372 16.892 1.00 82.12 86 ILE A O 1
ATOM 688 N N . LEU A 1 87 ? -12.077 -4.213 15.380 1.00 79.88 87 LEU A N 1
ATOM 689 C CA . LEU A 1 87 ? -13.148 -4.014 16.348 1.00 79.88 87 LEU A CA 1
ATOM 690 C C . LEU A 1 87 ? -13.807 -5.364 16.663 1.00 79.88 87 LEU A C 1
ATOM 692 O O . LEU A 1 87 ? -14.178 -6.084 15.732 1.00 79.88 87 LEU A O 1
ATOM 696 N N . PRO A 1 88 ? -13.935 -5.739 17.946 1.00 75.81 88 PRO A N 1
ATOM 697 C CA . PRO A 1 88 ? -14.676 -6.932 18.326 1.00 75.81 88 PRO A CA 1
ATOM 698 C C . PRO A 1 88 ? -16.175 -6.730 18.073 1.00 75.81 88 PRO A C 1
ATOM 700 O O . PRO A 1 88 ? -16.718 -5.666 18.355 1.00 75.81 88 PRO A O 1
ATOM 703 N N . GLU A 1 89 ? -16.847 -7.772 17.585 1.00 73.06 89 GLU A N 1
ATOM 704 C CA . GLU A 1 89 ? -18.295 -7.756 17.323 1.00 73.06 89 GLU A CA 1
ATOM 705 C C . GLU A 1 89 ? -19.121 -7.638 18.615 1.00 73.06 89 GLU A C 1
ATOM 707 O O . GLU A 1 89 ? -20.161 -6.986 18.637 1.00 73.06 89 GLU A O 1
ATOM 712 N N . ALA A 1 90 ? -18.634 -8.227 19.713 1.00 69.06 90 ALA A N 1
ATOM 713 C CA . ALA A 1 90 ? -19.281 -8.182 21.017 1.00 69.06 90 ALA A CA 1
ATOM 714 C C . ALA A 1 90 ? -18.268 -7.847 22.118 1.00 69.06 90 ALA A C 1
ATOM 716 O O . ALA A 1 90 ? -17.299 -8.573 22.346 1.00 69.06 90 ALA A O 1
ATOM 717 N N . MET A 1 91 ? -18.519 -6.756 22.840 1.00 65.94 91 MET A N 1
ATOM 718 C CA . MET A 1 91 ? -17.852 -6.453 24.104 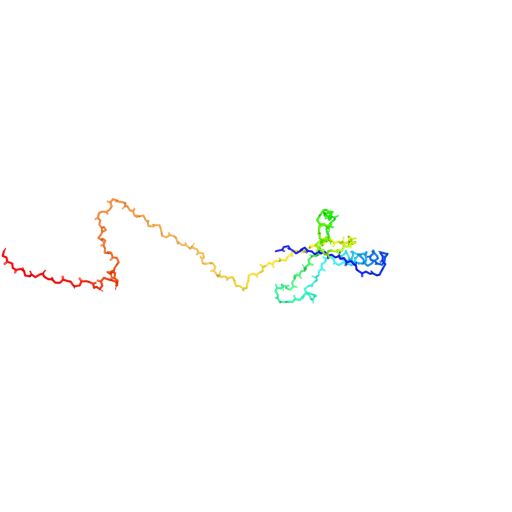1.00 65.94 91 MET A CA 1
ATOM 719 C C . MET A 1 91 ? -18.653 -7.108 25.228 1.00 65.94 91 MET A C 1
ATOM 721 O O . MET A 1 91 ? -19.755 -6.671 25.548 1.00 65.94 91 MET A O 1
ATOM 725 N N . THR A 1 92 ? -18.122 -8.168 25.837 1.00 75.06 92 THR A N 1
ATOM 726 C CA . THR A 1 92 ? -18.716 -8.718 27.062 1.00 75.06 92 THR A CA 1
ATOM 727 C C . THR A 1 92 ? -18.592 -7.687 28.178 1.00 75.06 92 THR A C 1
ATOM 729 O O . THR A 1 92 ? -17.480 -7.239 28.471 1.00 75.06 92 THR A O 1
ATOM 732 N N . GLU A 1 93 ? -19.709 -7.323 28.809 1.00 71.69 93 GLU A N 1
ATOM 733 C CA . GLU A 1 93 ? -19.706 -6.372 29.919 1.00 71.69 93 GLU A CA 1
ATOM 734 C C . GLU A 1 93 ? -18.772 -6.846 31.036 1.00 71.69 93 GLU A C 1
ATOM 736 O O . GLU A 1 93 ? -18.947 -7.907 31.642 1.00 71.69 93 GLU A O 1
ATOM 741 N N . PHE A 1 94 ? -17.752 -6.040 31.319 1.00 72.69 94 PHE A N 1
ATOM 742 C CA . PHE A 1 94 ? -16.840 -6.323 32.410 1.00 72.69 94 PHE A CA 1
ATOM 743 C C . PHE A 1 94 ? -17.508 -5.938 33.731 1.00 72.69 94 PHE A C 1
ATOM 745 O O . PHE A 1 94 ? -17.656 -4.757 34.057 1.00 72.69 94 PHE A O 1
ATOM 752 N N . ARG A 1 95 ? -17.899 -6.931 34.536 1.00 79.62 95 ARG A N 1
ATOM 753 C CA . ARG A 1 95 ? -18.424 -6.667 35.878 1.00 79.62 95 ARG A CA 1
ATOM 754 C C . ARG A 1 95 ? -17.284 -6.217 36.788 1.00 79.62 95 ARG A C 1
ATOM 756 O O . ARG A 1 95 ? -16.512 -7.030 37.293 1.00 79.62 95 ARG A O 1
ATOM 763 N N . ARG A 1 96 ? -17.201 -4.908 37.036 1.00 78.62 96 ARG A N 1
ATOM 764 C CA . ARG A 1 96 ? -16.269 -4.334 38.014 1.00 78.62 96 ARG A CA 1
ATOM 765 C C . ARG A 1 96 ? -16.470 -5.011 39.372 1.00 78.62 96 ARG A C 1
ATOM 767 O O . ARG A 1 96 ? -17.567 -4.993 39.929 1.00 78.62 96 ARG A O 1
ATOM 774 N N . VAL A 1 97 ? -15.399 -5.579 39.924 1.00 80.19 97 VAL A N 1
ATOM 775 C CA . VAL A 1 97 ? -15.407 -6.134 41.282 1.00 80.19 97 VAL A CA 1
ATOM 776 C C . VAL A 1 97 ? -15.566 -4.974 42.264 1.00 80.19 97 VAL A C 1
ATOM 778 O O . VAL A 1 97 ? -14.654 -4.169 42.432 1.00 80.19 97 VAL A O 1
ATOM 781 N N . GLN A 1 98 ? -16.744 -4.855 42.875 1.00 80.00 98 GLN A N 1
ATOM 782 C CA . GLN A 1 98 ? -17.030 -3.812 43.867 1.00 80.00 98 GLN A CA 1
ATOM 783 C C . GLN A 1 98 ? -16.553 -4.206 45.268 1.00 80.00 98 GLN A C 1
ATOM 785 O O . GLN A 1 98 ? -16.167 -3.349 46.055 1.00 80.00 98 GLN A O 1
ATOM 790 N N . THR A 1 99 ? -16.553 -5.502 45.578 1.00 77.06 99 THR A N 1
ATOM 791 C CA . THR A 1 99 ? -16.189 -6.023 46.896 1.00 77.06 99 THR A CA 1
ATOM 792 C C . THR A 1 99 ? -15.440 -7.342 46.759 1.00 77.06 99 THR A C 1
ATOM 794 O O . THR A 1 99 ? -15.797 -8.206 45.959 1.00 77.06 99 THR A O 1
ATOM 797 N N . ARG A 1 100 ? -14.378 -7.500 47.553 1.00 72.06 100 ARG A N 1
ATOM 798 C CA . ARG A 1 100 ? -13.602 -8.738 47.663 1.00 72.06 100 ARG A CA 1
ATOM 799 C C . ARG A 1 100 ? -13.772 -9.260 49.084 1.00 72.06 100 ARG A C 1
ATOM 801 O O . ARG A 1 100 ? -13.344 -8.600 50.025 1.00 72.06 100 ARG A O 1
ATOM 808 N N . LYS A 1 101 ? -14.411 -10.420 49.254 1.00 73.69 101 LYS A N 1
ATOM 809 C CA . LYS A 1 101 ? -14.399 -11.123 50.543 1.00 73.69 101 LYS A CA 1
ATOM 810 C C . LYS A 1 101 ? -13.061 -11.841 50.666 1.00 73.69 101 LYS A C 1
ATOM 812 O O . LYS A 1 101 ? -12.755 -12.719 49.865 1.00 73.69 101 LYS A O 1
ATOM 817 N N . ILE A 1 102 ? -12.246 -11.402 51.617 1.00 72.25 102 ILE A N 1
ATOM 818 C CA . ILE A 1 102 ? -11.000 -12.071 51.984 1.00 72.25 102 ILE A CA 1
ATOM 819 C C . ILE A 1 102 ? -11.366 -13.010 53.125 1.00 72.25 102 ILE A C 1
ATOM 821 O O . ILE A 1 102 ? -11.622 -12.560 54.238 1.00 72.25 102 ILE A O 1
ATOM 825 N N . GLU A 1 103 ? -11.458 -14.302 52.833 1.00 68.88 103 GLU A N 1
ATOM 826 C CA . GLU A 1 103 ? -11.627 -15.307 53.877 1.00 68.88 103 GLU A CA 1
ATOM 827 C C . GLU A 1 103 ? -10.250 -15.726 54.385 1.00 68.88 103 GLU A C 1
ATOM 829 O O . GLU A 1 103 ? -9.426 -16.265 53.646 1.00 68.88 103 GLU A O 1
ATOM 834 N N . TYR A 1 104 ? -9.998 -15.446 55.660 1.00 67.00 104 TYR A N 1
ATOM 835 C CA . TYR A 1 104 ? -8.839 -15.949 56.381 1.00 67.00 104 TYR A CA 1
ATOM 836 C C . TYR A 1 104 ? -9.204 -17.304 56.991 1.00 67.00 104 TYR A C 1
ATOM 838 O O . TYR A 1 104 ? -10.035 -17.378 57.895 1.00 67.00 104 TYR A O 1
ATOM 846 N N . LYS A 1 105 ? -8.590 -18.383 56.495 1.00 61.38 105 LYS A N 1
ATOM 847 C CA . LYS A 1 105 ? -8.635 -19.692 57.155 1.00 61.38 105 LYS A CA 1
ATOM 848 C C . LYS A 1 105 ? -7.440 -19.804 58.093 1.00 61.38 105 LYS A C 1
ATOM 850 O O . LYS A 1 105 ? -6.306 -19.933 57.637 1.00 61.38 105 LYS A O 1
ATOM 855 N N . SER A 1 106 ? -7.703 -19.754 59.397 1.00 63.50 106 SER A N 1
ATOM 856 C CA . SER A 1 106 ? -6.693 -20.068 60.406 1.00 63.50 106 SER A CA 1
ATOM 857 C C . SER A 1 106 ? -6.412 -21.569 60.381 1.00 63.50 106 SER A C 1
ATOM 859 O O . SER A 1 106 ? -7.328 -22.367 60.558 1.00 63.50 106 SER A O 1
ATOM 861 N N . ILE A 1 107 ? -5.151 -21.959 60.193 1.00 63.75 107 ILE A N 1
ATOM 862 C CA . ILE A 1 107 ? -4.709 -23.368 60.206 1.00 63.75 107 ILE A CA 1
ATOM 863 C C . ILE A 1 107 ? -4.916 -24.016 61.595 1.00 63.75 107 ILE A C 1
ATOM 865 O O . ILE A 1 107 ? -4.905 -25.234 61.727 1.00 63.75 107 ILE A O 1
ATOM 869 N N . THR A 1 108 ? -5.136 -23.212 62.637 1.00 63.16 108 THR A N 1
ATOM 870 C CA . THR A 1 108 ? -5.200 -23.642 64.041 1.00 63.16 108 THR A CA 1
ATOM 871 C C . THR A 1 108 ? -6.608 -23.735 64.638 1.00 63.16 108 THR A C 1
ATOM 873 O O . THR A 1 108 ? -6.713 -23.958 65.840 1.00 63.16 108 THR A O 1
ATOM 876 N N . ASP A 1 109 ? -7.686 -23.564 63.862 1.00 57.03 109 ASP A N 1
ATOM 877 C CA . ASP A 1 109 ? -9.056 -23.611 64.403 1.00 57.03 109 ASP A CA 1
ATOM 878 C C . ASP A 1 109 ? -9.637 -25.048 64.373 1.00 57.03 109 ASP A C 1
ATOM 880 O O . ASP A 1 109 ? -9.902 -25.580 63.292 1.00 57.03 109 ASP A O 1
ATOM 884 N N . PRO A 1 110 ? -9.850 -25.718 65.527 1.00 58.19 110 PRO A N 1
ATOM 885 C CA . PRO A 1 110 ? -10.223 -27.135 65.587 1.00 58.19 110 PRO A CA 1
ATOM 886 C C . PRO A 1 110 ? -11.718 -27.413 65.333 1.00 58.19 110 PRO A C 1
ATOM 888 O O . PRO A 1 110 ? -12.173 -28.535 65.541 1.00 58.19 110 PRO A O 1
ATOM 891 N N . ARG A 1 111 ? -12.518 -26.416 64.924 1.00 55.00 111 ARG A N 1
ATOM 892 C CA . ARG A 1 111 ? -13.986 -26.548 64.786 1.00 55.00 111 ARG A CA 1
ATOM 893 C C . ARG A 1 111 ? -14.495 -26.810 63.368 1.00 55.00 111 ARG A C 1
ATOM 895 O O . ARG A 1 111 ? -15.697 -26.714 63.129 1.00 55.00 111 ARG A O 1
ATOM 902 N N . VAL A 1 112 ? -13.628 -27.178 62.428 1.00 55.84 112 VAL A N 1
ATOM 903 C CA . VAL A 1 112 ? -14.079 -27.609 61.099 1.00 55.84 112 VAL A CA 1
ATOM 904 C C . VAL A 1 112 ? -14.451 -29.088 61.165 1.00 55.84 112 VAL A C 1
ATOM 906 O O . VAL A 1 112 ? -13.611 -29.963 60.986 1.00 55.84 112 VAL A O 1
ATOM 909 N N . SER A 1 113 ? -15.726 -29.384 61.425 1.00 56.09 113 SER A N 1
ATOM 910 C CA . SER A 1 113 ? -16.281 -30.686 61.061 1.00 56.09 113 SER A CA 1
ATOM 911 C C . SER A 1 113 ? -16.323 -30.749 59.534 1.00 56.09 113 SER A C 1
ATOM 913 O O . SER A 1 113 ? -17.168 -30.106 58.905 1.00 56.09 113 SER A O 1
ATOM 915 N N . GLU A 1 114 ? -15.384 -31.474 58.932 1.00 52.31 114 GLU A N 1
ATOM 916 C CA . GLU A 1 114 ? -15.411 -31.795 57.509 1.00 52.31 114 GLU A CA 1
ATOM 917 C C . GLU A 1 114 ? -16.664 -32.625 57.204 1.00 52.31 114 GLU A C 1
ATOM 919 O O . GLU A 1 114 ? -16.678 -33.849 57.314 1.00 52.31 114 GLU A O 1
ATOM 924 N N . VAL A 1 115 ? -17.750 -31.962 56.808 1.00 56.34 115 VAL A N 1
ATOM 925 C CA . VAL A 1 115 ? -18.802 -32.623 56.038 1.00 56.34 115 VAL A CA 1
ATOM 926 C C . VAL A 1 115 ? -18.308 -32.612 54.599 1.00 56.34 115 VAL A C 1
ATOM 928 O O . VAL A 1 115 ? -18.496 -31.643 53.863 1.00 56.34 115 VAL A O 1
ATOM 931 N N . GLY A 1 116 ? -17.575 -33.666 54.242 1.00 49.91 116 GLY A N 1
ATOM 932 C CA . GLY A 1 116 ? -17.088 -33.877 52.885 1.00 49.91 116 GLY A CA 1
ATOM 933 C C . GLY A 1 116 ? -18.244 -33.856 51.874 1.00 49.91 116 GLY A C 1
ATOM 934 O O . GLY A 1 116 ? -19.361 -34.279 52.194 1.00 49.91 116 GLY A O 1
ATOM 935 N N . PRO A 1 117 ? -18.016 -33.360 50.650 1.00 49.97 117 PRO A N 1
ATOM 936 C CA . PRO A 1 117 ? -19.058 -33.309 49.641 1.00 49.97 117 PRO A CA 1
ATOM 937 C C . PRO A 1 117 ? -19.351 -34.731 49.157 1.00 49.97 117 PRO A C 1
ATOM 939 O O . PRO A 1 117 ? -18.474 -35.367 48.590 1.00 49.97 117 PRO A O 1
ATOM 942 N N . THR A 1 118 ? -20.591 -35.185 49.379 1.00 59.00 118 THR A N 1
ATOM 943 C CA . THR A 1 118 ? -21.331 -36.245 48.654 1.00 59.00 118 THR A CA 1
ATOM 944 C C . THR A 1 118 ? -20.590 -37.552 48.304 1.00 59.00 118 THR A C 1
ATOM 946 O O . THR A 1 118 ? -19.607 -37.540 47.567 1.00 59.00 118 THR A O 1
ATOM 949 N N . PRO A 1 119 ? -21.109 -38.732 48.700 1.00 47.97 119 PRO A N 1
ATOM 950 C CA . PRO A 1 119 ? -20.478 -39.999 48.353 1.00 47.97 119 PRO A CA 1
ATOM 951 C C . PRO A 1 119 ? -20.474 -40.196 46.830 1.00 47.97 119 PRO A C 1
ATOM 953 O O . PRO A 1 119 ? -21.491 -40.017 46.161 1.00 47.97 119 PRO A O 1
ATOM 956 N N . ASN A 1 120 ? -19.304 -40.564 46.309 1.00 54.78 120 ASN A N 1
ATOM 957 C CA . ASN A 1 120 ? -19.038 -40.910 44.914 1.00 54.78 120 ASN A CA 1
ATOM 958 C C . ASN A 1 120 ? -20.204 -41.696 44.267 1.00 54.78 120 ASN A C 1
ATOM 960 O O . ASN A 1 120 ? -20.547 -42.769 44.770 1.00 54.78 120 ASN A O 1
ATOM 964 N N . PRO A 1 121 ? -20.754 -41.268 43.112 1.00 55.69 121 PRO A N 1
ATOM 965 C CA . PRO A 1 121 ? -21.837 -41.988 42.431 1.00 55.69 121 PRO A CA 1
ATOM 966 C C . PRO A 1 121 ? -21.377 -43.305 41.773 1.00 55.69 121 PRO A C 1
ATOM 968 O O . PRO A 1 121 ? -22.203 -44.066 41.273 1.00 55.69 121 PRO A O 1
ATOM 971 N N . PHE A 1 122 ? -20.073 -43.603 41.800 1.00 53.78 122 PHE A N 1
ATOM 972 C CA . PHE A 1 122 ? -19.460 -44.790 41.193 1.00 53.78 122 PHE A CA 1
ATOM 973 C C . PHE A 1 122 ? -19.142 -45.927 42.177 1.00 53.78 122 PHE A C 1
ATOM 975 O O . PHE A 1 122 ? -18.587 -46.941 41.769 1.00 53.78 122 PHE A O 1
ATOM 982 N N . SER A 1 123 ? -19.499 -45.821 43.462 1.00 55.06 123 SER A N 1
ATOM 983 C CA . SER A 1 123 ? -19.194 -46.874 44.451 1.00 55.06 123 SER A CA 1
ATOM 984 C C . SER A 1 123 ? -20.155 -48.075 44.428 1.00 55.06 123 SER A C 1
ATOM 986 O O . SER A 1 123 ? -20.005 -49.007 45.219 1.00 55.06 123 SER A O 1
ATOM 988 N N . LYS A 1 124 ? -21.130 -48.121 43.508 1.00 53.66 124 LYS A N 1
ATOM 989 C CA . LYS A 1 124 ? -22.004 -49.293 43.345 1.00 53.66 124 LYS A CA 1
ATOM 990 C C . LYS A 1 124 ? -21.326 -50.403 42.537 1.00 53.66 124 LYS A C 1
ATOM 992 O O . LYS A 1 124 ? -21.452 -50.431 41.317 1.00 53.66 124 LYS A O 1
ATOM 997 N N . ARG A 1 125 ? -20.730 -51.351 43.270 1.00 50.72 125 ARG A N 1
ATOM 998 C CA . ARG A 1 125 ? -20.665 -52.818 43.056 1.00 50.72 125 ARG A CA 1
AT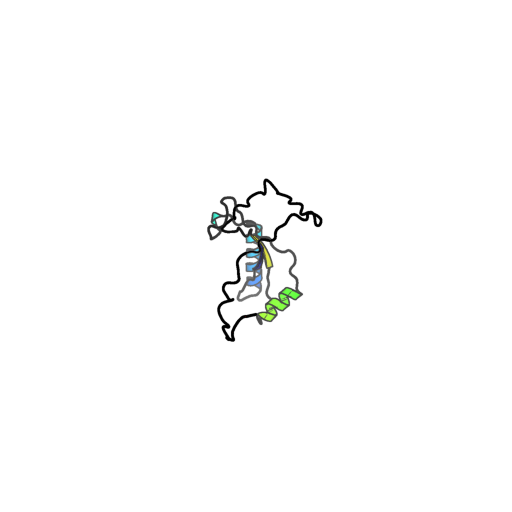OM 999 C C . ARG A 1 125 ? -19.258 -53.361 43.291 1.00 50.72 125 ARG A C 1
ATOM 1001 O O . ARG A 1 125 ? -18.439 -53.377 42.381 1.00 50.72 125 ARG A O 1
ATOM 1008 N N . LEU A 1 126 ? -19.073 -53.968 44.458 1.00 47.12 126 LEU A N 1
ATOM 1009 C CA . LEU A 1 126 ? -18.551 -55.330 44.517 1.00 47.12 126 LEU A CA 1
ATOM 1010 C C . LEU A 1 126 ? -19.076 -55.992 45.799 1.00 47.12 126 LEU A C 1
ATOM 1012 O O . LEU A 1 126 ? -18.434 -55.974 46.842 1.00 47.12 126 LEU A O 1
ATOM 1016 N N . ASP A 1 127 ? -20.298 -56.520 45.711 1.00 52.47 127 ASP A N 1
ATOM 1017 C CA . ASP A 1 127 ? -20.795 -57.524 46.652 1.00 52.47 127 ASP A CA 1
ATOM 1018 C C . ASP A 1 127 ? -20.046 -58.830 46.360 1.00 52.47 127 ASP A C 1
ATOM 1020 O O . ASP A 1 127 ? -20.270 -59.458 45.324 1.00 52.47 127 ASP A O 1
ATOM 1024 N N . LEU A 1 128 ? -19.158 -59.238 47.263 1.00 46.03 128 LEU A N 1
ATOM 1025 C CA . LEU A 1 128 ? -18.712 -60.623 47.389 1.00 46.03 128 LEU A CA 1
ATOM 1026 C C . LEU A 1 128 ? -18.860 -61.008 48.857 1.00 46.03 128 LEU A C 1
ATOM 1028 O O . LEU A 1 128 ? -18.202 -60.463 49.740 1.00 46.03 128 LEU A O 1
ATOM 1032 N N . GLY A 1 129 ? -19.833 -61.884 49.087 1.00 41.50 129 GLY A N 1
ATOM 1033 C CA . GLY A 1 129 ? -20.349 -62.229 50.397 1.00 41.50 129 GLY A CA 1
ATOM 1034 C C . GLY A 1 129 ? -19.456 -63.133 51.243 1.00 41.50 129 GLY A C 1
ATOM 1035 O O . GLY A 1 129 ? -18.472 -63.715 50.792 1.00 41.50 129 GLY A O 1
ATOM 1036 N N . GLY A 1 130 ? -19.914 -63.282 52.484 1.00 38.41 130 GLY A N 1
ATOM 1037 C CA . GLY A 1 130 ? -19.373 -64.152 53.525 1.00 38.41 130 GLY A CA 1
ATOM 1038 C C . GLY A 1 130 ? -19.166 -63.317 54.787 1.00 38.41 130 GLY A C 1
ATOM 1039 O O . GLY A 1 130 ? -18.264 -62.502 54.835 1.00 38.41 130 GLY A O 1
ATOM 1040 N N . GLY A 1 131 ? -19.975 -63.368 55.837 1.00 40.81 131 GLY A N 1
ATOM 1041 C CA . GLY A 1 131 ? -20.830 -64.436 56.321 1.00 40.81 131 GLY A CA 1
ATOM 1042 C C . GLY A 1 131 ? -20.626 -64.531 57.836 1.00 40.81 131 GLY A C 1
ATOM 1043 O O . GLY A 1 131 ? -19.588 -65.002 58.273 1.00 40.81 131 GLY A O 1
ATOM 1044 N N . ARG A 1 132 ? -21.662 -64.145 58.595 1.00 37.69 132 ARG A N 1
ATOM 1045 C CA . ARG A 1 132 ? -21.977 -64.568 59.978 1.00 37.69 132 ARG A CA 1
ATOM 1046 C C . ARG A 1 132 ? -21.129 -64.039 61.165 1.00 37.69 132 ARG A C 1
ATOM 1048 O O . ARG A 1 132 ? -20.075 -64.553 61.505 1.00 37.69 132 ARG A O 1
ATOM 1055 N N . ASN A 1 133 ? -21.744 -63.089 61.878 1.00 36.56 133 ASN A N 1
ATOM 1056 C CA . ASN A 1 133 ? -21.677 -62.841 63.334 1.00 36.56 133 ASN A CA 1
ATOM 1057 C C . ASN A 1 133 ? -22.132 -64.082 64.161 1.00 36.56 133 ASN A C 1
ATOM 1059 O O . ASN A 1 133 ? -22.749 -64.980 63.578 1.00 36.56 133 ASN A O 1
ATOM 1063 N N . PRO A 1 134 ? -22.145 -64.054 65.513 1.00 51.41 134 PRO A N 1
ATOM 1064 C CA . PRO A 1 134 ? -21.174 -63.512 66.481 1.00 51.41 134 PRO A CA 1
ATOM 1065 C C . PRO A 1 134 ? -20.960 -64.470 67.693 1.00 51.41 134 PRO A C 1
ATOM 1067 O O . PRO A 1 134 ? -21.712 -65.429 67.875 1.00 51.41 134 PRO A O 1
ATOM 1070 N N . LYS A 1 135 ? -20.006 -64.160 68.579 1.00 37.75 135 LYS A N 1
ATOM 1071 C CA . LYS A 1 135 ? -20.165 -64.205 70.048 1.00 37.75 135 LYS A CA 1
ATOM 1072 C C . LYS A 1 135 ? -19.097 -63.342 70.704 1.00 37.75 135 LYS A C 1
ATOM 1074 O O . LYS A 1 135 ? -17.945 -63.408 70.230 1.00 37.75 135 LYS A O 1
#

Foldseek 3Di:
DKDKDKDFDDDPDLVVRVVVVVVVVVVCVVDQWDAPVRDDDDPDDNRDIKGKAWDPDDDPVVQVVVCVVVVHPRGDMTMIMTDDDDDDPDDDDDDPDPDDDDDDDDPPDPPDPPPDPDDDPPPPDDDDDDDDDDD

pLDDT: mean 78.25, std 16.32, range [36.56, 94.94]

Sequence (135 aa):
MRLDYLFSAWAQTPEDEQLLLGLIIRTVMENPSIPRDRLKGASFEDDFALNLQLSARLDEGTLARFWGSLNQPVRPAVQAWSAIPILPEAMTEFRRVQTRKIEYKSITDPRVSEVGPTPNPFSKRLDLGGGRNPK

Radius of gyration: 35.26 Å; chains: 1; bounding box: 39×78×93 Å

Secondary structure (DSSP, 8-state):
-EEEEEEE---SSHHHHHHHHHHHHHHHHH--EEEGGGS-SS-S-TT-EEE-EE-S---HHHHHHHHHHTT-----EEEEEEE-----S-----------------TT-TT-----S---TT-------------

=== Feature glossary ===
A reading guide for the features in this record.

Start from the sequence.

  · This is the polypeptide sequence — one letter per residue, N-terminus first. Length ranges from a few dozen residues for small domains to over a thousand for large multi-domain proteins.

Fold it, and you get atomic coordinates and the backbone conformation that goes with them.

  · Structure coordinates are given as an mmCIF _atom_site loop: one row per atom with element, residue name, chain id, sequence number, and x/y/z position in Å. Only the four main-chain atoms per residue are included here; side chains are omitted to keep the record compact.

  · Backbone dihedral angles. Every residue except chain termini has a φ (preceding-C → N → Cα → C) and a ψ (N → Cα → C → next-N). They are reported in degrees following the IUPAC sign convention. Secondary structure is essentially a statement about which (φ, ψ) basin each residue occupies.

  · The SS8 string is DSSP's per-residue secondary-structure call. α-helix (H) means an i→i+4 H-bond ladder; β-strand (E) means the residue participates in a β-sheet; 3₁₀ (G) and π (I) are tighter and wider helices; T/S are turns/bends; '-' is loop.

  · SS3 is a coarse helix/strand/coil call (letters a/b/c) made by the P-SEA algorithm from inter-Cα distances and dihedrals. It is less detailed than DSSP but needs only Cα positions.

Summarize the fold with a handful of shape descriptors and a per-residue structural alphabet.

  · Radius of gyration (Rg) is the root-mean-square distance of Cα atoms from their centroid — a single number for overall size and compactness. A globular domain of N residues has Rg ≈ 2.2·N^0.38 Å; an extended or disordered chain has a much larger Rg. The Cα contact count is the number of residue pairs whose Cα atoms are within 8 Å and are more than four positions apart in sequence — a standard proxy for tertiary packing density. The bounding box is the smallest axis-aligned box enclosing all Cα atoms.

  · The Foldseek 3Di string encodes local tertiary geometry as a 20-letter alphabet — one character per residue — derived from the relative positions of nearby Cα atoms. Unlike the amino-acid sequence, 3Di i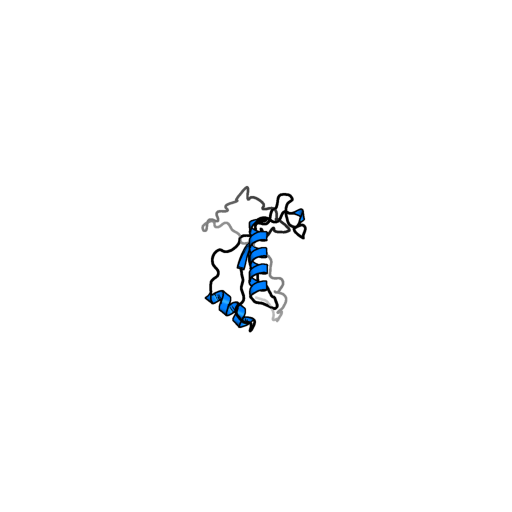s a direct function of the 3D structure, so two proteins with the same fold have similar 3Di strings even at low sequence identity.

  · Solvent-accessible surface area (SASA) is the area in Å² traced out by the centre of a 1.4 Å probe sphere (a water molecule) rolled over the protein's van der Waals surface (Shrake–Rupley / Lee–Richards construction). Buried residues have near-zero SASA; fully exposed residues can exceed 200 Å². The total SASA scales roughly with the number of surface residues.

Ask how reliable the model is.

  · pLDDT (predicted Local Distance Difference Test) is AlphaFold's per-residue confidence score, ranging from 0 to 100. Values above 90 indicate high confidence (typically well-packed cores); 70–90 is confident; 50–70 low confidence; below 50 usually means the region is disordered or the prediction is unreliable there. AlphaFold stores pLDDT in the mmCIF B-factor column.

  · B-factor (Debye–Waller factor) reflects atomic displacement in the crystal lattice. It is an experimental observable (units Å²), not a prediction; low values mean the atom is pinned down, high values mean it moves or is heterogeneous across the crystal.

  · Predicted Aligned Error (PAE) is an AlphaFold confidence matrix: entry (i, j) is the expected error in the position of residue j, in ångströms, when the prediction is superimposed on the true structure at residue i. Low PAE within a block of residues means that block is internally rigid and well-predicted; high PAE between two blocks means their relative placement is uncertain even if each block individually is confident.

Place it in context: what it resembles, what it is annotated as, and how it looks.

  · Nearest PDB neighbors are the top structural matches found by Foldseek when searching this structure against the entire Protein Data Bank. Each hit reports a TM-score (0 to 1; >0.5 almost always implies the same fold) and an E-value. These are *structural* homologs — they may share no detectable sequence similarity.

  · Functional annotations link the protein to curated databases. InterPro entries identify conserved domains and families by matching the sequence against member-database signatures (Pfam, PROSITE, CDD, …). Gene Ontology (GO) terms describe molecular function, biological process, and cellular component in a controlled vocabulary. CATH places the structure in a hierarchical fold classification (Class/Architecture/Topology/Homologous-superfamily). The organism is the source species.

  · Three diagnostic plots accompany the record. The Cα contact map visualizes the tertiary structure as a 2D adjacency matrix (8 Å cutoff, sequence-local contacts suppressed). The Ramachandran plot shows the distribution of backbone (φ, ψ) torsions, with points in the α and β basins reflecting secondary structure content. The PAE plot shows AlphaFold's inter-residue confidence as a color matrix.

  · Six rendered views show the 3D structure from the faces of a cube — i.e. along ±x, ±y, ±z. Rendering representation is drawn randomly per protein from cartoon (secondary-structure ribbons), sticks (backbone bonds), or molecular surfac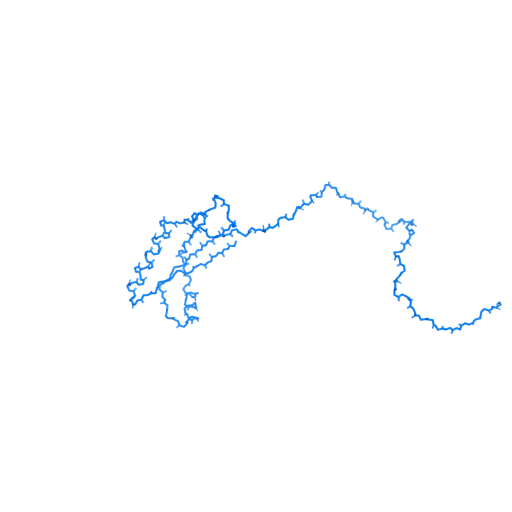e; coloring is either N→C rainbow (blue at the N-terminus through red at the C-terminus) or one color per chain.